Protein AF-A0A246EFP4-F1 (afdb_monomer_lite)

Radius of gyration: 26.6 Å; chains: 1; bounding box: 70×19×72 Å

Organism: Fusobacterium nucleatum subsp. polymorphum (NCBI:txid76857)

Structure (mmCIF, N/CA/C/O backbone):
data_AF-A0A246EFP4-F1
#
_entry.id   AF-A0A246EFP4-F1
#
loop_
_atom_site.group_PDB
_atom_site.id
_atom_site.type_symbol
_atom_site.label_atom_id
_atom_site.label_alt_id
_atom_site.label_comp_id
_atom_site.label_asym_id
_atom_site.label_entity_id
_atom_site.label_seq_id
_atom_site.pdbx_PDB_ins_code
_atom_site.Cartn_x
_atom_site.Cartn_y
_atom_site.Cartn_z
_atom_site.occupancy
_atom_site.B_iso_or_equiv
_atom_site.auth_seq_id
_atom_site.auth_comp_id
_atom_site.auth_asym_id
_atom_site.auth_atom_id
_atom_site.pdbx_PDB_model_num
ATOM 1 N N . MET A 1 1 ? -41.453 1.775 42.919 1.00 49.88 1 MET A N 1
ATOM 2 C CA . MET A 1 1 ? -40.056 2.256 42.876 1.00 49.88 1 MET A CA 1
ATOM 3 C C . MET A 1 1 ? -39.143 1.217 42.227 1.00 49.88 1 MET A C 1
ATOM 5 O O . MET A 1 1 ? -38.578 1.541 41.200 1.00 49.88 1 MET A O 1
ATOM 9 N N . GLU A 1 2 ? -39.142 -0.053 42.654 1.00 55.16 2 GLU A N 1
ATOM 10 C CA . GLU A 1 2 ? -38.339 -1.146 42.037 1.00 55.16 2 GLU A CA 1
ATOM 11 C C . GLU 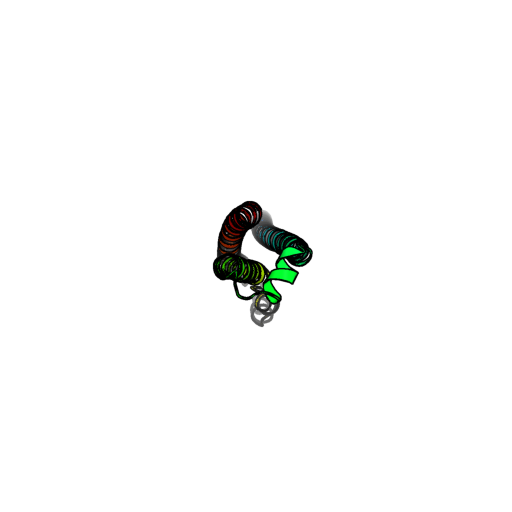A 1 2 ? -38.589 -1.474 40.547 1.00 55.16 2 GLU A C 1
ATOM 13 O O . GLU A 1 2 ? -37.772 -2.141 39.911 1.00 55.16 2 GLU A O 1
ATOM 18 N N . SER A 1 3 ? -39.734 -1.098 39.974 1.00 55.34 3 SER A N 1
ATOM 19 C CA . SER A 1 3 ? -40.014 -1.330 38.548 1.00 55.34 3 SER A CA 1
ATOM 20 C C . SER A 1 3 ? -39.383 -0.268 37.647 1.00 55.34 3 SER A C 1
ATOM 22 O O . SER A 1 3 ? -39.056 -0.562 36.505 1.00 55.34 3 SER A O 1
ATOM 24 N N . GLN A 1 4 ? -39.202 0.950 38.164 1.00 55.59 4 GLN A N 1
ATOM 25 C CA . GLN A 1 4 ? -38.689 2.095 37.414 1.00 55.59 4 GLN A CA 1
ATOM 26 C C . GLN A 1 4 ? -37.158 2.060 37.317 1.00 55.59 4 GLN A C 1
ATOM 28 O O . GLN A 1 4 ? -36.613 2.372 36.261 1.00 55.59 4 GLN A O 1
ATOM 33 N N . ASP A 1 5 ? -36.481 1.597 38.374 1.00 57.78 5 ASP A N 1
ATOM 34 C CA . ASP A 1 5 ? -35.024 1.409 38.375 1.00 57.78 5 ASP A CA 1
ATOM 35 C C . ASP A 1 5 ? -34.592 0.274 37.434 1.00 57.78 5 ASP A C 1
ATOM 37 O O . ASP A 1 5 ? -33.661 0.446 36.654 1.00 57.78 5 ASP A O 1
ATOM 41 N N . ARG A 1 6 ? -35.337 -0.842 37.387 1.00 61.28 6 ARG A N 1
ATOM 42 C CA . ARG A 1 6 ? -35.051 -1.949 36.452 1.00 61.28 6 ARG A CA 1
ATOM 43 C C . ARG A 1 6 ? -35.257 -1.577 34.984 1.00 61.28 6 ARG A C 1
ATOM 45 O O . ARG A 1 6 ? -34.503 -2.014 34.120 1.00 61.28 6 ARG A O 1
ATOM 52 N N . GLU A 1 7 ? -36.271 -0.768 34.687 1.00 63.50 7 GLU A N 1
ATOM 53 C CA . GLU A 1 7 ? -36.529 -0.287 33.324 1.00 63.50 7 GLU A CA 1
ATOM 54 C C . GLU A 1 7 ? -35.464 0.735 32.878 1.00 63.50 7 GLU A C 1
ATOM 56 O O . GLU A 1 7 ? -35.069 0.773 31.709 1.00 63.50 7 GLU A O 1
ATOM 61 N N . PHE A 1 8 ? -34.943 1.526 33.822 1.00 63.09 8 PHE A N 1
ATOM 62 C CA . PHE A 1 8 ? -33.819 2.429 33.596 1.00 63.09 8 PHE A CA 1
ATOM 63 C C . PHE A 1 8 ? -32.507 1.667 33.356 1.00 63.09 8 PHE A C 1
ATOM 65 O O . PHE A 1 8 ? -31.832 1.942 32.364 1.00 63.09 8 PHE A O 1
ATOM 72 N N . GLU A 1 9 ? -32.182 0.670 34.181 1.00 61.09 9 GLU A N 1
ATOM 73 C CA . GLU A 1 9 ? -30.996 -0.184 34.013 1.00 61.09 9 GLU A CA 1
ATOM 74 C C . GLU A 1 9 ? -31.001 -0.922 32.670 1.00 61.09 9 GLU A C 1
ATOM 76 O O . GLU A 1 9 ? -30.024 -0.840 31.927 1.00 61.09 9 GLU A O 1
ATOM 81 N N . GLN A 1 10 ? -32.127 -1.531 32.279 1.00 65.56 10 GLN A N 1
ATOM 82 C CA . GLN A 1 10 ? -32.258 -2.197 30.975 1.00 65.56 10 GLN A CA 1
ATOM 83 C C . GLN A 1 10 ? -32.069 -1.235 29.797 1.00 65.56 10 GLN A C 1
ATOM 85 O O . GLN A 1 10 ? -31.497 -1.593 28.763 1.00 65.56 10 GLN A O 1
ATOM 90 N N . LYS A 1 11 ? -32.545 0.008 29.926 1.00 65.25 11 LYS A N 1
ATOM 91 C CA . LYS A 1 11 ? -32.372 1.036 28.893 1.00 65.25 11 LYS A CA 1
ATOM 92 C C . LYS A 1 11 ? -30.920 1.505 28.803 1.00 65.25 11 LYS A C 1
ATOM 94 O O . LYS A 1 11 ? -30.429 1.729 27.695 1.00 65.25 11 LYS A O 1
ATOM 99 N N . VAL A 1 12 ? -30.240 1.640 29.941 1.00 67.56 12 VAL A N 1
ATOM 100 C CA . VAL A 1 12 ? -28.811 1.968 30.003 1.00 67.56 12 VAL A CA 1
ATOM 101 C C . VAL A 1 12 ? -27.993 0.842 29.380 1.00 67.56 12 VAL A C 1
ATOM 103 O O . VAL A 1 12 ? -27.231 1.119 28.460 1.00 67.56 12 VAL A O 1
ATOM 106 N N . GLU A 1 13 ? -28.213 -0.409 29.781 1.00 63.22 13 GLU A N 1
ATOM 107 C CA . GLU A 1 13 ? -27.532 -1.592 29.243 1.00 63.22 13 GLU A CA 1
ATOM 108 C C . GLU A 1 13 ? -27.724 -1.725 27.725 1.00 63.22 13 GLU A C 1
ATOM 110 O O . GLU A 1 13 ? -26.761 -1.909 26.978 1.00 63.22 13 GLU A O 1
ATOM 115 N N . LYS A 1 14 ? -28.953 -1.528 27.230 1.00 70.31 14 LYS A N 1
ATOM 116 C CA . LYS A 1 14 ? -29.251 -1.558 25.791 1.00 70.31 14 LYS A CA 1
ATOM 117 C C . LYS A 1 14 ? -28.498 -0.477 25.010 1.00 70.31 14 LYS A C 1
ATOM 119 O O . LYS A 1 14 ? -27.957 -0.760 23.943 1.00 70.31 14 LYS A O 1
ATOM 124 N N . ASN A 1 15 ? -28.449 0.751 25.526 1.00 68.56 15 ASN A N 1
ATOM 125 C CA . ASN A 1 15 ? -27.703 1.843 24.893 1.00 68.56 15 ASN A CA 1
ATOM 126 C C . ASN A 1 15 ? -26.192 1.580 24.905 1.00 68.56 15 ASN A C 1
ATOM 128 O O . ASN A 1 15 ? -25.490 1.916 23.954 1.00 68.56 15 ASN A O 1
ATOM 132 N N . LEU A 1 16 ? -25.696 0.964 25.972 1.00 66.44 16 LEU A N 1
ATOM 133 C CA . LEU A 1 16 ? -24.295 0.616 26.150 1.00 66.44 16 LEU A CA 1
ATOM 134 C C . LEU A 1 16 ? -23.850 -0.476 25.175 1.00 66.44 16 LEU A C 1
ATOM 136 O O . LEU A 1 16 ? -22.818 -0.337 24.522 1.00 66.44 16 LEU A O 1
ATOM 140 N N . ASN A 1 17 ? -24.673 -1.515 25.020 1.00 68.62 17 ASN A N 1
ATOM 141 C CA . ASN A 1 17 ? -24.467 -2.573 24.036 1.00 68.62 17 ASN A CA 1
ATOM 142 C C . ASN A 1 17 ? -24.499 -2.018 22.608 1.00 68.62 17 ASN A C 1
ATOM 144 O O . ASN A 1 17 ? -23.646 -2.374 21.802 1.00 68.62 17 ASN A O 1
ATOM 148 N N . TYR A 1 18 ? -25.406 -1.082 22.316 1.00 70.69 18 TYR A N 1
ATOM 149 C CA . TYR A 1 18 ? -25.443 -0.398 21.022 1.00 70.69 18 TYR A CA 1
ATOM 150 C C . TYR A 1 18 ? -24.164 0.411 20.744 1.00 70.69 18 TYR A C 1
ATOM 152 O O . TYR A 1 18 ? -23.613 0.349 19.645 1.00 70.69 18 TYR A O 1
ATOM 160 N N . LEU A 1 19 ? -23.652 1.149 21.737 1.00 69.00 19 LEU A N 1
ATOM 161 C CA . LEU A 1 19 ? -22.392 1.892 21.603 1.00 69.00 19 LEU A CA 1
ATOM 162 C C . LEU A 1 19 ? -21.196 0.956 21.398 1.00 69.00 19 LEU A C 1
ATOM 164 O O . LEU A 1 19 ? -20.334 1.232 20.565 1.00 69.00 19 LEU A O 1
ATOM 168 N N . LEU A 1 20 ? -21.158 -0.163 22.122 1.00 69.12 20 LEU A N 1
ATOM 169 C CA . LEU A 1 20 ? -20.113 -1.168 21.969 1.00 69.12 20 LEU A CA 1
ATOM 170 C C . LEU A 1 20 ? -20.147 -1.792 20.567 1.00 69.12 20 LEU A C 1
ATOM 172 O O . LEU A 1 20 ? -19.110 -1.882 19.912 1.00 69.12 20 LEU A O 1
ATOM 176 N N . GLU A 1 21 ? -21.331 -2.165 20.082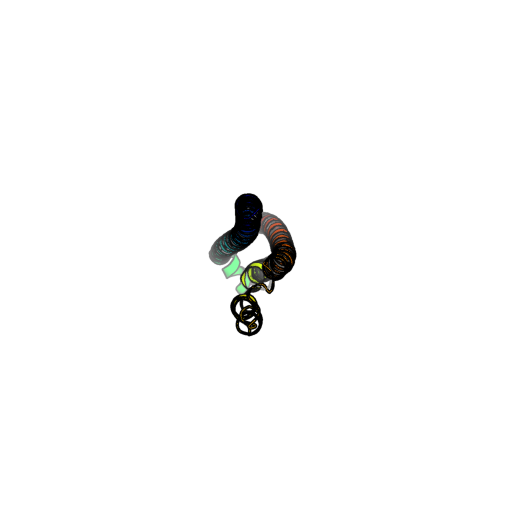 1.00 73.25 21 GLU A N 1
ATOM 177 C CA . GLU A 1 21 ? -21.524 -2.714 18.739 1.00 73.25 21 GLU A CA 1
ATOM 178 C C . GLU A 1 21 ? -21.101 -1.712 17.654 1.00 73.25 21 GLU A C 1
ATOM 180 O O . GLU A 1 21 ? -20.414 -2.077 16.698 1.00 73.25 21 GLU A O 1
ATOM 185 N N . MET A 1 22 ? -21.415 -0.426 17.838 1.00 74.25 22 MET A N 1
ATOM 186 C CA . MET A 1 22 ? -20.963 0.644 16.950 1.00 74.25 22 MET A CA 1
ATOM 187 C C . MET A 1 22 ? -19.429 0.754 16.917 1.00 74.25 22 MET A C 1
ATOM 189 O O . MET A 1 22 ? -18.845 0.798 15.832 1.00 74.25 22 MET A O 1
ATOM 193 N N . CYS A 1 23 ? -18.760 0.733 18.076 1.00 67.00 23 CYS A N 1
ATOM 194 C CA . CYS A 1 23 ? -17.296 0.759 18.156 1.00 67.00 23 CYS A CA 1
ATOM 195 C C . CYS A 1 23 ? -16.647 -0.471 17.502 1.00 67.00 23 CYS A C 1
ATOM 197 O O . CYS A 1 23 ? -15.633 -0.342 16.810 1.00 67.00 23 CYS A O 1
ATOM 199 N N . VAL A 1 24 ? -17.228 -1.659 17.696 1.00 71.19 24 VAL A N 1
ATOM 200 C CA . VAL A 1 24 ? -16.752 -2.905 17.078 1.00 71.19 24 VAL A CA 1
ATOM 201 C C . VAL A 1 24 ? -16.897 -2.843 15.558 1.00 71.19 24 VAL A C 1
ATOM 203 O O . VAL A 1 24 ? -15.950 -3.174 14.840 1.00 71.19 24 VAL A O 1
ATOM 206 N N . ASN A 1 25 ? -18.037 -2.366 15.057 1.00 74.50 25 ASN A N 1
ATOM 207 C CA . ASN A 1 25 ? -18.266 -2.208 13.623 1.00 74.50 25 ASN A CA 1
ATOM 208 C C . ASN A 1 25 ? -17.302 -1.200 12.991 1.00 74.50 25 ASN A C 1
ATOM 210 O O . ASN A 1 25 ? -16.746 -1.472 11.927 1.00 74.50 25 ASN A O 1
ATOM 214 N N . GLU A 1 26 ? -17.037 -0.069 1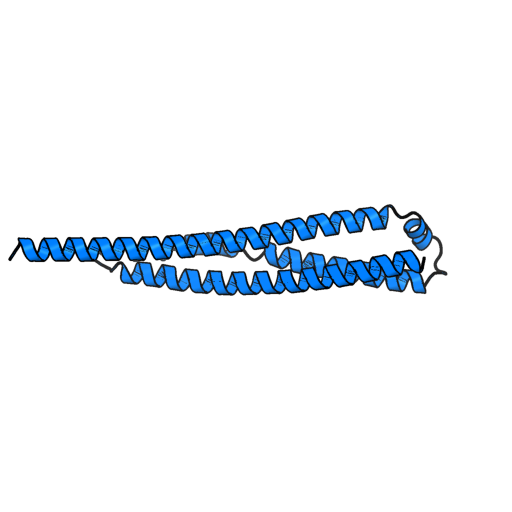3.646 1.00 72.19 26 GLU A N 1
ATOM 215 C CA . GLU A 1 26 ? -16.087 0.918 13.127 1.00 72.19 26 GLU A CA 1
ATOM 216 C C . GLU A 1 26 ? -14.648 0.380 13.103 1.00 72.19 26 GLU A C 1
ATOM 218 O O . GLU A 1 26 ? -13.915 0.579 12.130 1.00 72.19 26 GLU A O 1
ATOM 223 N N . LEU A 1 27 ? -14.257 -0.392 14.120 1.00 70.69 27 LEU A N 1
ATOM 224 C CA . LEU A 1 27 ? -12.956 -1.053 14.148 1.00 70.69 27 LEU A CA 1
ATOM 225 C C . LEU A 1 27 ? -12.826 -2.117 13.046 1.00 70.69 27 LEU A C 1
ATOM 227 O O . LEU A 1 27 ? -11.782 -2.201 12.393 1.00 70.69 27 LEU A O 1
ATOM 231 N N . ASN A 1 28 ? -13.876 -2.905 12.800 1.00 72.62 28 ASN A N 1
ATOM 232 C CA . ASN A 1 28 ? -13.909 -3.861 11.691 1.00 72.62 28 ASN A CA 1
ATOM 233 C C . ASN A 1 28 ? -13.808 -3.152 10.336 1.00 72.62 28 ASN A C 1
ATOM 235 O O . ASN A 1 28 ? -13.019 -3.565 9.488 1.00 72.62 28 ASN A O 1
ATOM 239 N N . HIS A 1 29 ? -14.501 -2.029 10.163 1.00 80.25 29 HIS A N 1
ATOM 240 C CA . HIS A 1 29 ? -14.410 -1.230 8.947 1.00 80.25 29 HIS A CA 1
ATOM 241 C C . HIS A 1 29 ? -12.989 -0.686 8.698 1.00 80.25 29 HIS A C 1
ATOM 243 O O . HIS A 1 29 ? -12.485 -0.715 7.572 1.00 80.25 29 HIS A O 1
ATOM 249 N N . GLU A 1 30 ? -12.282 -0.233 9.738 1.00 72.75 30 GLU A N 1
ATOM 250 C CA . GLU A 1 30 ? -10.881 0.192 9.607 1.00 72.75 30 GLU A CA 1
ATOM 251 C C . GLU A 1 30 ? -9.922 -0.974 9.303 1.00 72.75 30 GLU A C 1
ATOM 253 O O . GLU A 1 30 ? -8.931 -0.789 8.584 1.00 72.75 30 GLU A O 1
ATOM 258 N N . ARG A 1 31 ? -10.223 -2.188 9.782 1.00 75.31 31 ARG A N 1
ATOM 259 C CA . ARG A 1 31 ? -9.486 -3.407 9.407 1.00 75.31 31 ARG A CA 1
ATOM 260 C C . ARG A 1 31 ? -9.703 -3.780 7.942 1.00 75.31 31 ARG A C 1
ATOM 262 O O . ARG A 1 31 ? -8.730 -4.064 7.247 1.00 75.31 31 ARG A O 1
ATOM 269 N N . GLU A 1 32 ? -10.937 -3.721 7.450 1.00 80.50 32 GLU A N 1
ATOM 270 C CA . GLU A 1 32 ? -11.247 -3.970 6.037 1.00 80.50 32 GLU A CA 1
ATOM 271 C C . GLU A 1 32 ? -10.541 -2.968 5.114 1.00 80.50 32 GLU A C 1
ATOM 273 O O . GLU A 1 32 ? -9.953 -3.354 4.101 1.00 80.50 32 GLU A O 1
ATOM 278 N N . LYS A 1 33 ? -10.513 -1.678 5.484 1.00 80.06 33 LYS A N 1
ATOM 279 C CA . LYS A 1 33 ? -9.752 -0.654 4.743 1.00 80.06 33 LYS A CA 1
ATOM 280 C C . LYS A 1 33 ? -8.275 -1.007 4.644 1.00 80.06 33 LYS A C 1
ATOM 282 O O . LYS A 1 33 ? -7.688 -0.900 3.567 1.00 80.06 33 LYS A O 1
ATOM 287 N N . LYS A 1 34 ? -7.675 -1.434 5.754 1.00 81.00 34 LYS A N 1
ATOM 288 C CA . LYS A 1 34 ? -6.273 -1.856 5.800 1.00 81.00 34 LYS A CA 1
ATOM 289 C C . LYS A 1 34 ? -6.018 -3.020 4.843 1.00 81.00 34 LYS A C 1
ATOM 291 O O . LYS A 1 34 ? -5.116 -2.933 4.013 1.00 81.00 34 LYS A O 1
ATOM 296 N N . GLN A 1 35 ? -6.841 -4.065 4.919 1.00 80.06 35 GLN A N 1
ATOM 297 C CA . GLN A 1 35 ? -6.731 -5.233 4.047 1.00 80.06 35 GLN A CA 1
ATOM 298 C C . GLN A 1 35 ? -6.904 -4.850 2.570 1.00 80.06 35 GLN A C 1
ATOM 300 O O . GLN A 1 35 ? -6.170 -5.332 1.712 1.00 80.06 35 GLN A O 1
ATOM 305 N N . SER A 1 36 ? -7.814 -3.924 2.260 1.00 82.62 36 SER A N 1
ATOM 306 C CA . SER A 1 36 ? -7.979 -3.382 0.908 1.00 82.62 36 SER A CA 1
ATOM 307 C C . SER A 1 36 ? -6.716 -2.669 0.406 1.00 82.62 36 SER A C 1
ATOM 309 O O . SER A 1 36 ? -6.302 -2.881 -0.736 1.00 82.62 36 SER A O 1
ATOM 311 N N . LEU A 1 37 ? -6.056 -1.864 1.248 1.00 83.06 37 LEU A N 1
ATOM 312 C CA . LEU A 1 37 ? -4.793 -1.197 0.901 1.00 83.06 37 LEU A CA 1
ATOM 313 C C . LEU A 1 37 ? -3.656 -2.199 0.668 1.00 83.06 37 LEU A C 1
ATOM 315 O O . LEU A 1 37 ? -2.905 -2.055 -0.295 1.00 83.06 37 LEU A O 1
ATOM 319 N N . GLU A 1 38 ? -3.546 -3.218 1.516 1.00 84.00 38 GLU A N 1
ATOM 320 C CA . GLU A 1 38 ? -2.546 -4.285 1.385 1.00 84.00 38 GLU A CA 1
ATOM 321 C C . GLU A 1 38 ? -2.777 -5.128 0.135 1.00 84.00 38 GLU A C 1
ATOM 323 O O . GLU A 1 38 ? -1.833 -5.377 -0.613 1.00 84.00 38 GLU A O 1
ATOM 328 N N . ASN A 1 39 ? -4.031 -5.478 -0.159 1.00 85.31 39 ASN A N 1
ATOM 329 C CA . ASN A 1 39 ? -4.392 -6.166 -1.393 1.00 85.31 39 ASN A CA 1
ATOM 330 C C . ASN A 1 39 ? -3.995 -5.330 -2.612 1.00 85.31 39 ASN A C 1
ATOM 332 O O . ASN A 1 39 ? -3.343 -5.841 -3.517 1.00 85.31 39 ASN A O 1
ATOM 336 N N . ARG A 1 40 ? -4.323 -4.031 -2.637 1.00 86.25 40 ARG A N 1
ATOM 337 C CA . ARG A 1 40 ? -3.918 -3.128 -3.731 1.00 86.25 40 ARG A CA 1
ATOM 338 C C . ARG A 1 40 ? -2.398 -3.041 -3.877 1.00 86.25 40 ARG A C 1
ATOM 340 O O . ARG A 1 40 ? -1.905 -3.045 -5.002 1.00 86.25 40 ARG A O 1
ATOM 347 N N . ALA A 1 41 ? -1.658 -2.989 -2.770 1.00 86.25 41 ALA A N 1
ATOM 348 C CA . ALA A 1 41 ? -0.200 -3.013 -2.807 1.00 86.25 41 ALA A CA 1
ATOM 349 C C . ALA A 1 41 ? 0.335 -4.347 -3.354 1.00 86.25 41 ALA A C 1
ATOM 351 O O . ALA A 1 41 ? 1.245 -4.345 -4.177 1.00 86.25 41 ALA A O 1
ATOM 352 N N . SER A 1 42 ? -0.266 -5.474 -2.965 1.00 86.62 42 SER A N 1
ATOM 353 C CA . SER A 1 42 ? 0.070 -6.801 -3.489 1.00 86.62 42 SER A CA 1
ATOM 354 C C . SER A 1 42 ? -0.131 -6.876 -5.005 1.00 86.62 42 SER A C 1
ATOM 356 O O . SER A 1 42 ? 0.804 -7.240 -5.716 1.00 86.62 42 SER A O 1
ATOM 358 N N . TRP A 1 43 ? -1.276 -6.406 -5.517 1.00 86.81 43 TRP A N 1
ATOM 359 C CA . TRP A 1 43 ? -1.509 -6.273 -6.961 1.00 86.81 43 TRP A CA 1
ATOM 360 C C . TRP A 1 43 ? -0.454 -5.394 -7.639 1.00 86.81 43 TRP A C 1
ATOM 362 O O . TRP A 1 43 ? 0.033 -5.740 -8.713 1.00 86.81 43 TRP A O 1
ATOM 372 N N . GLY A 1 44 ? -0.060 -4.287 -7.000 1.00 85.94 44 GLY A N 1
ATOM 373 C CA . GLY A 1 44 ? 1.015 -3.418 -7.477 1.00 85.94 44 GLY A CA 1
ATOM 374 C C . GLY A 1 44 ? 2.361 -4.137 -7.598 1.00 85.94 44 GLY A C 1
ATOM 375 O O . GLY A 1 44 ? 3.058 -3.951 -8.593 1.00 85.94 44 GLY A O 1
ATOM 376 N N . ILE A 1 45 ? 2.713 -4.994 -6.633 1.00 88.00 45 ILE A N 1
ATOM 377 C CA . ILE A 1 45 ? 3.947 -5.797 -6.669 1.00 88.00 45 ILE A CA 1
ATOM 378 C C . ILE A 1 45 ? 3.883 -6.820 -7.803 1.00 88.00 45 ILE A C 1
ATOM 380 O O . ILE A 1 45 ? 4.851 -6.958 -8.548 1.00 88.00 45 ILE A O 1
ATOM 384 N N . THR A 1 46 ? 2.752 -7.510 -7.971 1.00 89.44 46 THR A N 1
ATOM 385 C CA . THR A 1 46 ? 2.560 -8.467 -9.070 1.00 89.44 46 THR A CA 1
ATOM 386 C C . THR A 1 46 ? 2.726 -7.791 -10.429 1.00 89.44 46 THR A C 1
ATOM 388 O O . THR A 1 46 ? 3.453 -8.301 -11.279 1.00 89.44 46 THR A O 1
ATOM 391 N N . LEU A 1 47 ? 2.115 -6.617 -10.620 1.00 85.62 47 LEU A N 1
ATOM 392 C CA . LEU A 1 47 ? 2.247 -5.820 -11.844 1.00 85.62 47 LEU A CA 1
ATOM 393 C C . LEU A 1 47 ? 3.707 -5.443 -12.121 1.00 85.62 47 LEU A C 1
ATOM 395 O O . LEU A 1 47 ? 4.186 -5.597 -13.241 1.00 85.62 47 LEU A O 1
ATOM 399 N N . LEU A 1 48 ? 4.426 -5.000 -11.089 1.00 86.44 48 LEU A N 1
ATOM 400 C CA . LEU A 1 48 ? 5.839 -4.642 -11.177 1.00 86.44 48 LEU A CA 1
ATOM 401 C C . LEU A 1 48 ? 6.702 -5.860 -11.550 1.00 86.44 48 LEU A C 1
ATOM 403 O O . LEU A 1 48 ? 7.583 -5.751 -12.399 1.00 86.44 48 LEU A O 1
ATOM 407 N N . GLY A 1 49 ? 6.394 -7.038 -11.000 1.00 86.06 49 GLY A N 1
ATOM 408 C CA . GLY A 1 49 ? 7.027 -8.301 -11.384 1.00 86.06 49 GLY A CA 1
ATOM 409 C C . GLY A 1 49 ? 6.848 -8.624 -12.869 1.00 86.06 49 GLY A C 1
ATOM 410 O O . GLY A 1 49 ? 7.832 -8.897 -13.550 1.00 86.06 49 GLY A O 1
ATOM 411 N N . VAL A 1 50 ? 5.623 -8.504 -13.393 1.00 86.44 50 VAL A N 1
ATOM 412 C CA . VAL A 1 50 ? 5.339 -8.706 -14.828 1.00 86.44 50 VAL A CA 1
ATOM 413 C C . VAL A 1 50 ? 6.135 -7.726 -15.694 1.00 86.44 50 VAL A C 1
ATOM 415 O O . VAL A 1 50 ? 6.737 -8.128 -16.687 1.00 86.44 50 VAL A O 1
ATOM 418 N N . ILE A 1 51 ? 6.188 -6.450 -15.302 1.00 81.81 51 ILE A N 1
ATOM 419 C CA . ILE A 1 51 ? 6.959 -5.418 -16.010 1.00 81.81 51 ILE A CA 1
ATOM 420 C C . ILE A 1 51 ? 8.452 -5.771 -16.053 1.00 81.81 51 ILE A C 1
ATOM 422 O O . ILE A 1 51 ? 9.082 -5.643 -17.102 1.00 81.81 51 ILE A O 1
ATOM 426 N N . ILE A 1 52 ? 9.017 -6.236 -14.934 1.00 81.50 52 ILE A N 1
ATOM 427 C CA . ILE A 1 52 ? 10.419 -6.667 -14.859 1.00 81.50 52 ILE A CA 1
ATOM 428 C C . ILE A 1 52 ? 10.668 -7.866 -15.778 1.00 81.50 52 ILE A C 1
ATOM 430 O O . ILE A 1 52 ? 11.645 -7.856 -16.523 1.00 81.50 52 ILE A O 1
ATOM 434 N N . THR A 1 53 ? 9.801 -8.881 -15.771 1.00 83.56 53 THR A N 1
ATOM 435 C CA . THR A 1 53 ? 9.956 -10.048 -16.653 1.00 83.56 53 THR A CA 1
ATOM 436 C C . THR A 1 53 ? 9.982 -9.634 -18.123 1.00 83.56 53 THR A C 1
ATOM 438 O O . THR A 1 53 ? 10.909 -9.999 -18.841 1.00 83.56 53 THR A O 1
ATOM 441 N N . VAL A 1 54 ? 9.035 -8.790 -18.547 1.00 79.12 54 VAL A N 1
ATOM 442 C CA . VAL A 1 54 ? 8.973 -8.278 -19.927 1.00 79.12 54 VAL A CA 1
ATOM 443 C C . VAL A 1 54 ? 10.218 -7.460 -20.289 1.00 79.12 54 VAL A C 1
ATOM 445 O O . VAL A 1 54 ? 10.696 -7.528 -21.420 1.00 79.12 54 VAL A O 1
ATOM 448 N N . LEU A 1 55 ? 10.772 -6.694 -19.345 1.00 74.50 55 LEU A N 1
ATOM 449 C CA . LEU A 1 55 ? 12.034 -5.981 -19.546 1.00 74.50 55 LEU A CA 1
ATOM 450 C C . LEU A 1 55 ? 13.200 -6.943 -19.805 1.00 74.50 55 LEU A C 1
ATOM 452 O O . LEU A 1 55 ? 13.964 -6.721 -20.740 1.00 74.50 55 LEU A O 1
ATOM 456 N N . PHE A 1 56 ? 13.340 -8.001 -19.004 1.00 72.00 56 PHE A N 1
ATOM 457 C CA . PHE A 1 56 ? 14.450 -8.954 -19.121 1.00 72.00 56 PHE A CA 1
ATOM 458 C C . PHE A 1 56 ? 14.354 -9.876 -20.339 1.00 72.00 56 PHE A C 1
ATOM 460 O O . PHE A 1 56 ? 15.387 -10.266 -20.878 1.00 72.00 56 PHE A O 1
ATOM 467 N N . GLU A 1 57 ? 13.146 -10.203 -20.799 1.00 74.44 57 GLU A N 1
ATOM 468 C CA . GLU A 1 57 ? 12.943 -10.965 -22.040 1.00 74.44 57 GLU A CA 1
ATOM 469 C C . GLU A 1 57 ? 13.315 -10.168 -23.298 1.00 74.44 57 GLU A C 1
ATOM 471 O O . GLU A 1 57 ? 13.456 -10.742 -24.378 1.00 74.44 57 GLU A O 1
ATOM 476 N N . ASN A 1 58 ? 13.495 -8.851 -23.180 1.00 68.81 58 ASN A N 1
ATOM 477 C CA . ASN A 1 58 ? 13.773 -7.994 -24.317 1.00 68.81 58 ASN A CA 1
ATOM 478 C C . ASN A 1 58 ? 15.209 -8.240 -24.839 1.00 68.81 58 ASN A C 1
ATOM 480 O O . ASN A 1 58 ? 16.182 -7.945 -24.132 1.00 68.81 58 ASN A O 1
ATOM 484 N N . PRO A 1 59 ? 15.389 -8.776 -26.064 1.00 60.00 59 PRO A N 1
ATOM 485 C CA . PRO A 1 59 ? 16.686 -9.255 -26.545 1.00 60.00 59 PRO A CA 1
ATOM 486 C C . PRO A 1 59 ? 17.741 -8.151 -26.647 1.00 60.00 59 PRO A C 1
ATOM 488 O O . PRO A 1 59 ? 18.932 -8.423 -26.489 1.00 60.00 59 PRO A O 1
ATOM 491 N N . ASP A 1 60 ? 17.347 -6.893 -26.825 1.00 61.44 60 ASP A N 1
ATOM 492 C CA . ASP A 1 60 ? 18.304 -5.787 -26.869 1.00 61.44 60 ASP A CA 1
ATOM 493 C C . ASP A 1 60 ? 18.900 -5.443 -25.495 1.00 61.44 60 ASP A C 1
ATOM 495 O O . ASP A 1 60 ? 19.995 -4.882 -25.412 1.00 61.44 60 ASP A O 1
ATOM 499 N N . LEU A 1 61 ? 18.254 -5.870 -24.405 1.00 60.53 61 LEU A N 1
ATOM 500 C CA . LEU A 1 61 ? 18.794 -5.755 -23.051 1.00 60.53 61 LEU A CA 1
ATOM 501 C C . LEU A 1 61 ? 19.962 -6.729 -22.830 1.00 60.53 61 LEU A C 1
ATOM 503 O O . LEU A 1 61 ? 20.942 -6.377 -22.177 1.00 60.53 61 LEU A O 1
ATOM 507 N N . SER A 1 62 ? 19.930 -7.905 -23.469 1.00 59.78 62 SER A N 1
ATOM 508 C CA . SER A 1 62 ? 21.070 -8.836 -23.486 1.00 59.78 62 SER A CA 1
ATOM 509 C C . SER A 1 62 ? 22.278 -8.273 -24.251 1.00 59.78 62 SER A C 1
ATOM 511 O O . SER A 1 62 ? 23.421 -8.453 -23.830 1.00 59.78 62 SER A O 1
ATOM 513 N N . ARG A 1 63 ? 22.026 -7.514 -25.328 1.00 58.38 63 ARG A N 1
ATOM 514 C CA . ARG A 1 63 ? 23.056 -6.859 -26.154 1.00 58.38 63 ARG A CA 1
ATOM 515 C C . ARG A 1 63 ? 23.672 -5.636 -25.482 1.00 58.38 63 ARG A C 1
ATOM 517 O O . ARG A 1 63 ? 24.842 -5.339 -25.725 1.00 58.38 63 ARG A O 1
ATOM 524 N N . LEU A 1 64 ? 22.919 -4.955 -24.613 1.00 58.62 64 LEU A N 1
ATOM 525 C CA . LEU A 1 64 ? 23.432 -3.854 -23.796 1.00 58.62 64 LEU A CA 1
ATOM 526 C C . LEU A 1 64 ? 24.617 -4.311 -22.936 1.00 58.62 64 LEU A C 1
ATOM 528 O O . LEU A 1 64 ? 25.639 -3.629 -22.931 1.00 58.62 64 LEU A O 1
ATOM 532 N N . PHE A 1 65 ? 24.555 -5.492 -22.308 1.00 57.34 65 PHE A N 1
ATOM 533 C CA . PHE A 1 65 ? 25.669 -6.048 -21.519 1.00 57.34 65 PHE A CA 1
ATOM 534 C C . PHE A 1 65 ? 26.922 -6.385 -22.344 1.00 57.34 65 PHE A C 1
ATOM 536 O O . PHE A 1 65 ? 28.006 -6.509 -21.781 1.00 57.34 65 PHE A O 1
ATOM 543 N N . THR A 1 66 ? 26.796 -6.527 -23.666 1.00 60.72 66 THR A N 1
ATOM 544 C CA . THR A 1 66 ? 27.898 -6.928 -24.555 1.00 60.72 66 THR A CA 1
ATOM 545 C C . THR A 1 66 ? 28.639 -5.736 -25.168 1.00 60.72 66 THR A C 1
ATOM 547 O O . THR A 1 66 ? 29.836 -5.839 -25.428 1.00 60.72 66 THR A O 1
ATOM 550 N N . TYR A 1 67 ? 27.965 -4.597 -25.385 1.00 57.44 67 TYR A N 1
ATOM 551 C CA . TYR A 1 67 ? 28.551 -3.431 -26.058 1.00 57.44 67 TYR A CA 1
ATOM 552 C C . TYR A 1 67 ? 28.458 -2.147 -25.210 1.00 57.44 67 TYR A C 1
ATOM 554 O O . TYR A 1 67 ? 27.390 -1.539 -25.115 1.00 57.44 67 TYR A O 1
ATOM 562 N N . PRO A 1 68 ? 29.584 -1.644 -24.664 1.00 55.19 68 PRO A N 1
ATOM 563 C CA . PRO A 1 68 ? 29.610 -0.448 -23.812 1.00 55.19 68 PRO A CA 1
ATOM 564 C C . PRO A 1 68 ? 29.374 0.883 -24.557 1.00 55.19 68 PRO A C 1
ATOM 566 O O . PRO A 1 68 ? 29.341 1.941 -23.936 1.00 55.19 68 PRO A O 1
ATOM 569 N N . ILE A 1 69 ? 29.180 0.862 -25.881 1.00 54.41 69 ILE A N 1
ATOM 570 C CA . ILE A 1 69 ? 29.038 2.062 -26.729 1.00 54.41 69 ILE A CA 1
ATOM 571 C C . ILE A 1 69 ? 27.648 2.729 -26.641 1.00 54.41 69 ILE A C 1
ATOM 573 O O . ILE A 1 69 ? 27.450 3.835 -27.137 1.00 54.41 69 ILE A O 1
ATOM 577 N N . LEU A 1 70 ? 26.692 2.118 -25.934 1.00 58.50 70 LEU A N 1
ATOM 578 C CA . LEU A 1 70 ? 25.316 2.607 -25.777 1.00 58.50 70 LEU A CA 1
ATOM 579 C C . LEU A 1 70 ? 25.081 3.344 -24.441 1.00 58.50 70 LEU A C 1
ATOM 581 O O . LEU A 1 70 ? 24.094 3.096 -23.747 1.00 58.50 70 LEU A O 1
ATOM 585 N N . PHE A 1 71 ? 25.966 4.273 -24.066 1.00 58.00 71 PHE A N 1
ATOM 586 C CA . PHE A 1 71 ? 25.907 5.005 -22.784 1.00 58.00 71 PHE A CA 1
ATOM 587 C C . PHE A 1 71 ? 24.538 5.670 -22.506 1.00 58.00 71 PHE A C 1
ATOM 589 O O . PHE A 1 71 ? 24.049 5.662 -21.377 1.00 58.00 71 PHE A O 1
ATOM 596 N N . LYS A 1 72 ? 23.863 6.185 -23.547 1.00 63.50 72 LYS A N 1
ATOM 597 C CA . LYS A 1 72 ? 22.527 6.805 -23.441 1.00 63.50 72 LYS A CA 1
ATOM 598 C C . LYS A 1 72 ? 21.429 5.801 -23.051 1.00 63.50 72 LYS A C 1
ATOM 600 O O . LYS A 1 72 ? 20.555 6.132 -22.251 1.00 63.50 72 LYS A O 1
ATOM 605 N N . ASN A 1 73 ? 21.498 4.576 -23.568 1.00 65.69 73 ASN A N 1
ATOM 606 C CA . ASN A 1 73 ? 20.518 3.525 -23.276 1.00 65.69 73 ASN A CA 1
ATOM 607 C C . ASN A 1 73 ? 20.754 2.935 -21.879 1.00 65.69 73 ASN A C 1
ATOM 609 O O . ASN A 1 73 ? 19.796 2.646 -21.166 1.00 65.69 73 ASN A O 1
ATOM 613 N N . TYR A 1 74 ? 22.016 2.868 -21.442 1.00 71.69 74 TYR A N 1
ATOM 614 C CA . TYR A 1 74 ?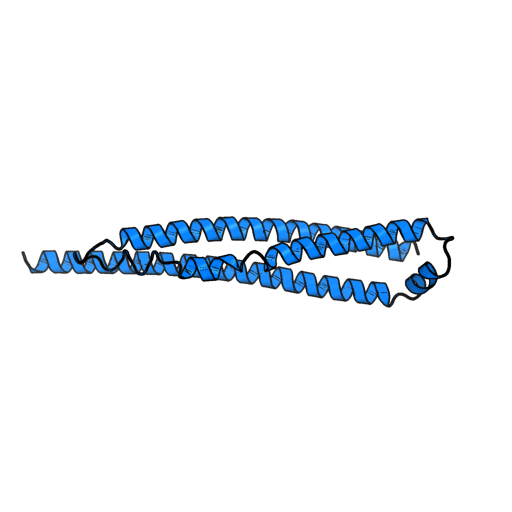 22.384 2.529 -20.064 1.00 71.69 74 TYR A CA 1
ATOM 615 C C . TYR A 1 74 ? 21.849 3.530 -19.036 1.00 71.69 74 TYR A C 1
ATOM 617 O O . TYR A 1 74 ? 21.364 3.127 -17.979 1.00 71.69 74 TYR A O 1
ATOM 625 N N . PHE A 1 75 ? 21.900 4.829 -19.341 1.00 76.00 75 PHE A N 1
ATOM 626 C CA . PHE A 1 75 ? 21.384 5.863 -18.445 1.00 76.00 75 PHE A CA 1
ATOM 627 C C . PHE A 1 75 ? 19.866 5.743 -18.233 1.00 76.00 75 PHE A C 1
ATOM 629 O O . PHE A 1 75 ? 19.403 5.739 -17.093 1.00 76.00 75 PHE A O 1
ATOM 636 N N . LEU A 1 76 ? 19.091 5.572 -19.313 1.00 76.88 76 LEU A N 1
ATOM 637 C CA . LEU A 1 76 ? 17.637 5.375 -19.226 1.00 76.88 76 LEU A CA 1
ATOM 638 C C . LEU A 1 76 ? 17.269 4.079 -18.495 1.00 76.88 76 LEU A C 1
ATOM 640 O O . LEU A 1 76 ? 16.371 4.080 -17.655 1.00 76.88 76 LEU A O 1
ATOM 644 N N . LEU A 1 77 ? 17.988 2.991 -18.770 1.00 78.25 77 LEU A N 1
ATOM 645 C CA . LEU A 1 77 ? 17.775 1.710 -18.104 1.00 78.25 77 LEU A CA 1
ATOM 646 C C . LEU A 1 77 ? 18.075 1.795 -16.600 1.00 78.25 77 LEU A C 1
ATOM 648 O O . LEU A 1 77 ? 17.304 1.283 -15.792 1.00 78.25 77 LEU A O 1
ATOM 652 N N . SER A 1 78 ? 19.138 2.502 -16.206 1.00 80.94 78 SER A N 1
ATOM 653 C CA . SER A 1 78 ? 19.459 2.754 -14.796 1.00 80.94 78 SER A CA 1
ATOM 654 C C . SER A 1 78 ? 18.343 3.526 -14.079 1.00 80.94 78 SER A C 1
ATOM 656 O O . SER A 1 78 ? 17.945 3.157 -12.974 1.00 80.94 78 SER A O 1
ATOM 658 N N . ILE A 1 79 ? 17.760 4.538 -14.735 1.00 85.00 79 ILE A N 1
ATOM 659 C CA . ILE A 1 79 ? 16.605 5.283 -14.207 1.00 85.00 79 ILE A CA 1
ATOM 660 C C . ILE A 1 79 ? 15.391 4.362 -14.017 1.00 85.00 79 ILE A C 1
ATOM 662 O O . ILE A 1 79 ? 14.744 4.420 -12.972 1.00 85.00 79 ILE A O 1
ATOM 666 N N . ILE A 1 80 ? 15.099 3.492 -14.989 1.00 85.06 80 ILE A N 1
ATOM 667 C CA . ILE A 1 80 ? 13.993 2.522 -14.916 1.00 85.06 80 ILE A CA 1
ATOM 668 C C . ILE A 1 80 ? 14.188 1.560 -13.741 1.00 85.06 80 ILE A C 1
ATOM 670 O O . ILE A 1 80 ? 13.258 1.351 -12.962 1.00 85.06 80 ILE A O 1
ATOM 674 N N . ILE A 1 81 ? 15.396 1.014 -13.568 1.00 84.19 81 ILE A N 1
ATOM 675 C CA . ILE A 1 81 ? 15.715 0.124 -12.444 1.00 84.19 81 ILE A CA 1
ATOM 676 C C . ILE A 1 81 ? 15.564 0.863 -11.110 1.00 84.19 81 ILE A C 1
ATOM 678 O O . ILE A 1 81 ? 14.947 0.338 -10.183 1.00 84.19 81 ILE A O 1
ATOM 682 N N . LEU A 1 82 ? 16.074 2.093 -11.007 1.00 87.69 82 LEU A N 1
ATOM 683 C CA . LEU A 1 82 ? 15.964 2.894 -9.789 1.00 87.69 82 LEU A CA 1
ATOM 684 C C . LEU A 1 82 ? 14.497 3.189 -9.432 1.00 87.69 82 LEU A C 1
ATOM 686 O O . LEU A 1 82 ? 14.102 3.040 -8.275 1.00 87.69 82 LEU A O 1
ATOM 690 N N . LEU A 1 83 ? 13.676 3.552 -10.424 1.00 87.38 83 LEU A N 1
ATOM 691 C CA . LEU A 1 83 ? 12.232 3.754 -10.268 1.00 87.38 83 LEU A CA 1
ATOM 692 C C . LEU A 1 83 ? 11.521 2.470 -9.831 1.00 87.38 83 LEU A C 1
ATOM 694 O O . LEU A 1 83 ? 10.672 2.519 -8.939 1.00 87.38 83 LEU A O 1
ATOM 698 N N . ALA A 1 84 ? 11.873 1.321 -10.410 1.00 86.94 84 ALA A N 1
ATOM 699 C CA . ALA A 1 84 ? 11.303 0.029 -10.040 1.00 86.94 84 ALA A CA 1
ATOM 700 C C . ALA A 1 84 ? 11.622 -0.330 -8.577 1.00 86.94 84 ALA A C 1
ATOM 702 O O . ALA A 1 84 ? 10.717 -0.687 -7.821 1.00 86.94 84 ALA A O 1
ATOM 703 N N . ILE A 1 85 ? 12.876 -0.149 -8.145 1.00 88.69 85 ILE A N 1
ATOM 704 C CA . ILE A 1 85 ? 13.299 -0.375 -6.753 1.00 88.69 85 ILE A CA 1
ATOM 705 C C . ILE A 1 85 ? 12.564 0.574 -5.801 1.00 88.69 85 ILE A C 1
ATOM 707 O O . ILE A 1 85 ? 12.036 0.131 -4.780 1.00 88.69 85 ILE A O 1
ATOM 711 N N . ALA A 1 86 ? 12.483 1.865 -6.136 1.00 88.38 86 ALA A N 1
ATOM 712 C CA . ALA A 1 86 ? 11.768 2.848 -5.324 1.00 88.38 86 ALA A CA 1
ATOM 713 C C . ALA A 1 86 ? 10.282 2.483 -5.182 1.00 88.38 86 ALA A C 1
ATOM 715 O O . ALA A 1 86 ? 9.733 2.494 -4.080 1.00 88.38 86 ALA A O 1
ATOM 716 N N . THR A 1 87 ? 9.639 2.092 -6.281 1.00 87.81 87 THR A N 1
ATOM 717 C CA . THR A 1 87 ? 8.233 1.675 -6.286 1.00 87.81 87 THR A CA 1
ATOM 718 C C . THR A 1 87 ? 8.016 0.441 -5.411 1.00 87.81 87 THR A C 1
ATOM 720 O O . THR A 1 87 ? 7.090 0.423 -4.597 1.00 87.81 87 THR A O 1
ATOM 723 N N . LEU A 1 88 ? 8.896 -0.560 -5.520 1.00 89.12 88 LEU A N 1
ATOM 724 C CA . LEU A 1 88 ? 8.847 -1.783 -4.719 1.00 89.12 88 LEU A CA 1
ATOM 725 C C . LEU A 1 88 ? 9.051 -1.490 -3.227 1.00 89.12 88 LEU A C 1
ATOM 727 O O . LEU A 1 88 ? 8.337 -2.045 -2.390 1.00 89.12 88 LEU A O 1
ATOM 731 N N . PHE A 1 89 ? 9.955 -0.569 -2.885 1.00 88.19 89 PHE A N 1
ATOM 732 C CA . PHE A 1 89 ? 10.159 -0.115 -1.510 1.00 88.19 89 PHE A CA 1
ATOM 733 C C . PHE A 1 89 ? 8.878 0.485 -0.912 1.00 88.19 89 PHE A C 1
ATOM 735 O O . PHE A 1 89 ? 8.450 0.067 0.165 1.00 88.19 89 PHE A O 1
ATOM 742 N N . PHE A 1 90 ? 8.204 1.394 -1.626 1.00 86.19 90 PHE A N 1
ATOM 743 C CA . PHE A 1 90 ? 6.950 1.985 -1.146 1.00 86.19 90 PHE A CA 1
ATOM 744 C C . PHE A 1 90 ? 5.810 0.965 -1.025 1.00 86.19 90 PHE A C 1
ATOM 746 O O . PHE A 1 90 ? 5.077 1.007 -0.038 1.00 86.19 90 PHE A O 1
ATOM 753 N N . LEU A 1 91 ? 5.680 0.014 -1.958 1.00 85.50 91 LEU A N 1
ATOM 754 C CA . LEU A 1 91 ? 4.690 -1.071 -1.851 1.00 85.50 91 LEU A CA 1
ATOM 755 C C . LEU A 1 91 ? 4.961 -1.960 -0.635 1.00 85.50 91 LEU A C 1
ATOM 757 O O . LEU A 1 91 ? 4.046 -2.314 0.107 1.00 85.50 91 LEU A O 1
ATOM 761 N N . THR A 1 92 ? 6.232 -2.261 -0.385 1.00 83.75 92 THR A N 1
ATOM 762 C CA . THR A 1 92 ? 6.657 -3.060 0.766 1.00 83.75 92 THR A CA 1
ATOM 763 C C . THR A 1 92 ? 6.353 -2.342 2.082 1.00 83.75 92 THR A C 1
ATOM 765 O O . THR A 1 92 ? 5.888 -2.973 3.031 1.00 83.75 92 THR A O 1
ATOM 768 N N . LEU A 1 93 ? 6.530 -1.016 2.145 1.00 82.44 93 LEU A N 1
ATOM 769 C CA . LEU A 1 93 ? 6.166 -0.218 3.321 1.00 82.44 93 LEU A CA 1
ATOM 770 C C . LEU A 1 93 ? 4.668 -0.271 3.644 1.00 82.44 93 LEU A C 1
ATOM 772 O O . LEU A 1 93 ? 4.321 -0.233 4.825 1.00 82.44 93 LEU A O 1
ATOM 776 N N . VAL A 1 94 ? 3.794 -0.394 2.637 1.00 80.00 94 VAL A N 1
ATOM 777 C CA . VAL A 1 94 ? 2.342 -0.572 2.839 1.00 80.00 94 VAL A CA 1
ATOM 778 C C . VAL A 1 94 ? 2.034 -1.919 3.509 1.00 80.00 94 VAL A C 1
ATOM 780 O O . VAL A 1 94 ? 1.147 -1.989 4.364 1.00 80.00 94 VAL A O 1
ATOM 783 N N . ILE A 1 95 ? 2.792 -2.968 3.173 1.00 77.06 95 ILE A N 1
ATOM 784 C CA . ILE A 1 95 ? 2.593 -4.339 3.672 1.00 77.06 95 ILE A CA 1
ATOM 785 C C . ILE A 1 95 ? 3.248 -4.552 5.052 1.00 77.06 95 ILE A C 1
ATOM 787 O O . ILE A 1 95 ? 2.630 -5.114 5.949 1.00 77.06 95 ILE A O 1
ATOM 791 N N . ILE A 1 96 ? 4.483 -4.081 5.268 1.00 69.38 96 ILE A N 1
ATOM 792 C CA . ILE A 1 96 ? 5.297 -4.432 6.451 1.00 69.38 96 ILE A CA 1
ATOM 793 C C . ILE A 1 96 ? 4.883 -3.723 7.750 1.00 69.38 96 ILE A C 1
ATOM 795 O O . ILE A 1 96 ? 5.291 -4.176 8.819 1.00 69.38 96 ILE A O 1
ATOM 799 N N . THR A 1 97 ? 4.076 -2.655 7.728 1.00 60.44 97 THR A N 1
ATOM 800 C CA . THR A 1 97 ? 3.815 -1.776 8.901 1.00 60.44 97 THR A CA 1
ATOM 801 C C . THR A 1 97 ? 3.129 -2.441 10.123 1.00 60.44 97 THR A C 1
ATOM 803 O O . THR A 1 97 ? 2.629 -1.755 11.009 1.00 60.44 97 THR A O 1
ATOM 806 N N . GLU A 1 98 ? 3.081 -3.767 10.195 1.00 52.91 98 GLU A N 1
ATOM 807 C CA . GLU A 1 98 ? 2.101 -4.561 10.925 1.00 52.91 98 GLU A CA 1
ATOM 808 C C . GLU A 1 98 ? 2.642 -5.511 11.990 1.00 52.91 98 GLU A C 1
ATOM 810 O O . GLU A 1 98 ? 1.909 -5.805 12.931 1.00 52.91 98 GLU A O 1
ATOM 815 N N . LYS A 1 99 ? 3.904 -5.962 11.940 1.00 50.22 99 LYS A N 1
ATOM 816 C CA . LYS A 1 99 ? 4.380 -6.958 12.927 1.00 50.22 99 LYS A CA 1
ATOM 817 C C . LYS A 1 99 ? 4.314 -6.493 14.395 1.00 50.22 99 LYS A C 1
ATOM 819 O O . LYS A 1 99 ? 4.447 -7.321 15.285 1.00 50.22 99 LYS A O 1
ATOM 824 N N . LYS A 1 100 ? 4.067 -5.205 14.662 1.00 45.91 100 LYS A N 1
ATOM 825 C CA . LYS A 1 100 ? 3.860 -4.648 16.010 1.00 45.91 100 LYS A CA 1
ATOM 826 C C . LYS A 1 100 ? 2.405 -4.617 16.502 1.00 45.91 100 LYS A C 1
ATOM 828 O O . LYS A 1 100 ? 2.192 -4.239 17.643 1.00 45.91 100 LYS A O 1
ATOM 833 N N . PHE A 1 101 ? 1.403 -4.970 15.693 1.00 45.34 101 PHE A N 1
ATOM 834 C CA . PHE A 1 101 ? -0.006 -4.773 16.076 1.00 45.34 101 PHE A CA 1
ATOM 835 C C . PHE A 1 101 ? -0.687 -6.002 16.681 1.00 45.34 101 PHE A C 1
ATOM 837 O O . PHE A 1 101 ? -1.580 -5.833 17.508 1.00 45.34 101 PHE A O 1
ATOM 844 N N . HIS A 1 102 ? -0.241 -7.221 16.362 1.00 42.00 102 HIS A N 1
ATOM 845 C CA . HIS A 1 102 ? -0.721 -8.407 17.080 1.00 42.00 102 HIS A CA 1
ATOM 846 C C . HIS A 1 102 ? -0.249 -8.450 18.538 1.00 42.00 102 HIS A C 1
ATOM 848 O O . HIS A 1 102 ? -0.985 -8.958 19.374 1.00 42.00 102 HIS A O 1
ATOM 854 N N . SER A 1 103 ? 0.905 -7.853 18.864 1.00 38.66 103 SER A N 1
ATOM 855 C CA . SER A 1 103 ? 1.357 -7.733 20.257 1.00 38.66 103 SER A CA 1
ATOM 856 C C . SER A 1 103 ? 0.586 -6.661 21.032 1.00 38.66 103 SER A C 1
ATOM 858 O O . SER A 1 103 ? 0.258 -6.875 22.186 1.00 38.66 103 SER A O 1
ATOM 860 N N . ILE A 1 104 ? 0.192 -5.548 20.396 1.00 42.59 104 ILE A N 1
ATOM 861 C CA . ILE A 1 104 ? -0.630 -4.509 21.055 1.00 42.59 104 ILE A CA 1
ATOM 862 C C . ILE A 1 104 ? -2.055 -5.013 21.344 1.00 42.59 104 ILE A C 1
ATOM 864 O O . ILE A 1 104 ? -2.692 -4.551 22.286 1.00 42.59 104 ILE A O 1
ATOM 868 N N . PHE A 1 105 ? -2.556 -5.973 20.558 1.00 42.00 105 PHE A N 1
ATOM 869 C CA . PHE A 1 105 ? -3.886 -6.562 20.750 1.00 42.00 105 PHE A CA 1
ATOM 870 C C . PHE A 1 105 ? -4.003 -7.419 22.027 1.00 42.00 105 PHE A C 1
ATOM 872 O O . PHE A 1 105 ? -5.120 -7.725 22.430 1.00 42.00 105 PHE A O 1
ATOM 879 N N . PHE A 1 106 ? -2.876 -7.787 22.651 1.00 38.22 106 PHE A N 1
ATOM 880 C CA . PHE A 1 106 ? -2.817 -8.673 23.820 1.00 38.22 106 PHE A CA 1
ATOM 881 C C . PHE A 1 106 ? -1.777 -8.263 24.882 1.00 38.22 106 PHE A C 1
ATOM 883 O O . PHE A 1 106 ? -1.564 -9.016 25.824 1.00 38.22 106 PHE A O 1
ATOM 890 N N . ASP A 1 107 ? -1.131 -7.096 24.770 1.00 37.91 107 ASP A N 1
ATOM 891 C CA . ASP A 1 107 ? -0.157 -6.637 25.772 1.00 37.91 107 ASP A CA 1
ATOM 892 C C . ASP A 1 107 ? -0.888 -6.203 27.058 1.00 37.91 107 ASP A C 1
ATOM 894 O O . ASP A 1 107 ? -1.426 -5.090 27.135 1.00 37.91 107 ASP A O 1
ATOM 898 N N . ASP A 1 108 ? -0.933 -7.135 28.022 1.00 43.69 108 ASP A N 1
ATOM 899 C CA . ASP A 1 108 ? -0.886 -7.049 29.500 1.00 43.69 108 ASP A CA 1
ATOM 900 C C . ASP A 1 108 ? -1.799 -6.067 30.267 1.00 43.69 108 ASP A C 1
ATOM 902 O O . ASP A 1 108 ? -1.891 -6.114 31.496 1.00 43.69 108 ASP A O 1
ATOM 906 N N . SER A 1 109 ? -2.504 -5.174 29.581 1.00 41.44 109 SER A N 1
ATOM 907 C CA . SER A 1 109 ? -3.331 -4.113 30.169 1.00 41.44 109 SER A CA 1
ATOM 908 C C . SER A 1 109 ? -4.813 -4.483 30.248 1.00 41.44 109 SER A C 1
ATOM 910 O O . SER A 1 109 ? -5.530 -3.943 31.093 1.00 41.44 109 SER A O 1
ATOM 912 N N . LEU A 1 110 ? -5.253 -5.428 29.408 1.00 43.88 110 LEU A N 1
ATOM 913 C CA . LEU A 1 110 ? -6.604 -5.996 29.397 1.00 43.88 110 LEU A CA 1
ATOM 914 C C . LEU A 1 110 ? -6.799 -7.028 30.517 1.00 43.88 110 LEU A C 1
ATOM 916 O O . LEU A 1 110 ? -7.869 -7.093 31.107 1.00 43.88 110 LEU A O 1
ATOM 920 N N . GLU A 1 111 ? -5.764 -7.781 30.887 1.00 44.12 111 GLU A N 1
ATOM 921 C CA . GLU A 1 111 ? -5.898 -8.795 31.942 1.00 44.12 111 GLU A CA 1
ATOM 922 C C . GLU A 1 111 ? -5.933 -8.179 33.355 1.00 44.12 111 GLU A C 1
ATOM 924 O O . GLU A 1 111 ? -6.508 -8.754 34.272 1.00 44.12 111 GLU A O 1
ATOM 929 N N . LYS A 1 112 ? -5.383 -6.967 33.541 1.00 43.72 112 LYS A N 1
ATOM 930 C CA . LYS A 1 112 ? -5.210 -6.360 34.875 1.00 43.72 112 LYS A CA 1
ATOM 931 C C . LYS A 1 112 ? -6.254 -5.325 35.303 1.00 43.72 112 LYS A C 1
ATOM 933 O O . LYS A 1 112 ? -6.261 -4.967 36.474 1.00 43.72 112 LYS A O 1
ATOM 938 N N . ASN A 1 113 ? -7.110 -4.819 34.409 1.00 45.50 113 ASN A N 1
ATOM 939 C CA . ASN A 1 113 ? -7.975 -3.666 34.734 1.00 45.50 113 ASN A CA 1
ATOM 940 C C . ASN A 1 113 ? -9.485 -3.873 34.559 1.00 45.50 113 ASN A C 1
ATOM 942 O O . ASN A 1 113 ? -10.246 -3.026 35.028 1.00 45.50 113 ASN A O 1
ATOM 946 N N . PHE A 1 114 ? -9.928 -4.963 33.927 1.00 44.84 114 PHE A N 1
ATOM 947 C CA . PHE A 1 114 ? -11.362 -5.257 33.779 1.00 44.84 114 PHE A CA 1
ATOM 948 C C . PHE A 1 114 ? -11.945 -6.072 34.943 1.00 44.84 114 PHE A C 1
ATOM 950 O O . PHE A 1 114 ? -13.157 -6.102 35.106 1.00 44.84 114 PHE A O 1
ATOM 957 N N . LEU A 1 115 ? -11.092 -6.669 35.781 1.00 43.06 115 LEU A N 1
ATOM 958 C CA . LEU A 1 115 ? -11.465 -7.436 36.971 1.00 43.06 115 LEU A CA 1
ATOM 959 C C . LEU A 1 115 ? -10.885 -6.749 38.215 1.00 43.06 115 LEU A C 1
ATOM 961 O O . LEU A 1 115 ? -9.884 -7.188 38.770 1.00 43.06 115 LEU A O 1
ATOM 965 N N . THR A 1 116 ? -11.458 -5.616 38.614 1.00 44.72 116 THR A N 1
ATOM 966 C CA . THR A 1 116 ? -11.278 -5.124 39.992 1.00 44.72 116 THR A CA 1
ATOM 967 C C . THR A 1 116 ? -12.615 -5.293 40.692 1.00 44.72 116 THR A C 1
ATOM 969 O O . THR A 1 116 ? -13.629 -5.008 40.066 1.00 44.72 116 THR A O 1
ATOM 972 N N . ASP A 1 117 ? -12.584 -5.785 41.932 1.00 43.44 117 ASP A N 1
ATOM 973 C CA . ASP A 1 117 ? -13.675 -6.393 42.722 1.00 43.44 117 ASP A CA 1
ATOM 974 C C . ASP A 1 117 ? -14.954 -5.549 42.948 1.00 43.44 117 ASP A C 1
ATOM 976 O O . ASP A 1 117 ? -15.859 -5.986 43.651 1.00 43.44 117 ASP A O 1
ATOM 980 N N . ASP A 1 118 ? -15.071 -4.383 42.311 1.00 42.75 118 ASP A N 1
ATOM 981 C CA . ASP A 1 118 ? -16.273 -3.554 42.262 1.00 42.75 118 ASP A CA 1
ATOM 982 C C . ASP A 1 118 ? -16.827 -3.584 40.823 1.00 42.75 118 ASP A C 1
ATOM 984 O O . ASP A 1 118 ? -16.242 -3.007 39.903 1.00 42.75 118 ASP A O 1
ATOM 988 N N . GLU A 1 119 ? -17.950 -4.283 40.633 1.00 50.47 119 GLU A N 1
ATOM 989 C CA . GLU A 1 119 ? -18.537 -4.794 39.374 1.00 50.47 119 GLU A CA 1
ATOM 990 C C . GLU A 1 119 ? -18.805 -3.795 38.225 1.00 50.47 119 GLU A C 1
ATOM 992 O O . GLU A 1 119 ? -19.364 -4.174 37.198 1.00 50.47 119 GLU A O 1
ATOM 997 N N . ILE A 1 120 ? -18.401 -2.527 38.310 1.00 48.06 120 ILE A N 1
ATOM 998 C CA . ILE A 1 120 ? -18.595 -1.547 37.233 1.00 48.06 120 ILE A CA 1
ATOM 999 C C . ILE A 1 120 ? -17.386 -0.605 37.155 1.00 48.06 120 ILE A C 1
ATOM 1001 O O . ILE A 1 120 ? -17.502 0.608 37.343 1.00 48.06 120 ILE A O 1
ATOM 1005 N N . LYS A 1 121 ? -16.201 -1.125 36.800 1.00 49.31 121 LYS A N 1
ATOM 1006 C CA . LYS A 1 121 ? -15.251 -0.282 36.054 1.00 49.31 121 LYS A CA 1
ATOM 1007 C C . LYS A 1 121 ? -15.753 -0.198 34.614 1.00 49.31 121 LYS A C 1
ATOM 1009 O O . LYS A 1 121 ? -15.833 -1.208 33.919 1.00 49.31 121 LYS A O 1
ATOM 1014 N N . PRO A 1 122 ? -16.217 0.989 34.208 1.00 61.00 122 PRO A N 1
ATOM 1015 C CA . PRO A 1 122 ? -17.428 1.137 33.427 1.00 61.00 122 PRO A CA 1
ATOM 1016 C C . PRO A 1 122 ? -17.132 0.887 31.957 1.00 61.00 122 PRO A C 1
ATOM 1018 O O . PRO A 1 122 ? -16.032 1.167 31.486 1.00 61.00 122 PRO A O 1
ATOM 1021 N N . ILE A 1 123 ? -18.134 0.463 31.191 1.00 58.47 123 ILE A N 1
ATOM 1022 C CA . ILE A 1 123 ? -18.052 0.340 29.729 1.00 58.47 123 ILE A CA 1
ATOM 1023 C C . ILE A 1 123 ? -17.472 1.611 29.063 1.00 58.47 123 ILE A C 1
ATOM 1025 O O . ILE A 1 123 ? -16.853 1.525 28.010 1.00 58.47 123 ILE A O 1
ATOM 1029 N N . SER A 1 124 ? -17.543 2.778 29.714 1.00 57.66 124 SER A N 1
ATOM 1030 C CA . SER A 1 124 ? -16.764 3.978 29.366 1.00 57.66 124 SER A CA 1
ATOM 1031 C C . SER A 1 124 ? -15.264 3.715 29.123 1.00 57.66 124 SER A C 1
ATOM 1033 O O . SER A 1 124 ? -14.730 4.192 28.129 1.00 57.66 124 SER A O 1
ATOM 1035 N N . SER A 1 125 ? -14.578 2.933 29.961 1.00 63.38 125 SER A N 1
ATOM 1036 C CA . SER A 1 125 ? -13.163 2.583 29.765 1.00 63.38 125 SER A CA 1
ATOM 1037 C C . SER A 1 125 ? -12.947 1.652 28.567 1.00 63.38 125 SER A C 1
ATOM 1039 O O . SER A 1 125 ? -11.927 1.758 27.884 1.00 63.38 125 SER A O 1
ATOM 1041 N N . VAL A 1 126 ? -13.916 0.775 28.278 1.00 65.31 126 VAL A N 1
ATOM 1042 C CA . VAL A 1 126 ? -13.924 -0.068 27.070 1.00 65.31 126 VAL A CA 1
ATOM 1043 C C . VAL A 1 126 ? -14.082 0.810 25.825 1.00 65.31 126 VAL A C 1
ATOM 1045 O O . VAL A 1 126 ? -13.309 0.684 24.878 1.00 65.31 126 VAL A O 1
ATOM 1048 N N . ILE A 1 127 ? -15.041 1.739 25.843 1.00 65.94 127 ILE A N 1
ATOM 1049 C CA . ILE A 1 127 ? -15.316 2.675 24.745 1.00 65.94 127 ILE A CA 1
ATOM 1050 C C . ILE A 1 127 ? -14.089 3.555 24.469 1.00 65.94 127 ILE A C 1
ATOM 1052 O O . ILE A 1 127 ? -13.645 3.631 23.324 1.00 65.94 127 ILE A O 1
ATOM 1056 N N . ASP A 1 128 ? -13.471 4.133 25.502 1.00 69.12 128 ASP A N 1
ATOM 1057 C CA . ASP A 1 128 ? -12.248 4.937 25.374 1.00 69.12 128 ASP A CA 1
ATOM 1058 C C . ASP A 1 128 ? -11.082 4.140 24.768 1.00 69.12 128 ASP A C 1
ATOM 1060 O O . ASP A 1 128 ? -10.286 4.669 23.982 1.00 69.12 128 ASP A O 1
ATOM 1064 N N . TYR A 1 129 ? -10.956 2.859 25.126 1.00 68.69 129 TYR A N 1
ATOM 1065 C CA . TYR A 1 129 ? -9.947 1.970 24.554 1.00 68.69 129 TYR A CA 1
ATOM 1066 C C . TYR A 1 129 ? -10.189 1.732 23.058 1.00 68.69 129 TYR A C 1
ATOM 1068 O O . TYR A 1 129 ? -9.259 1.867 22.250 1.00 68.69 129 TYR A O 1
ATOM 1076 N N . TYR A 1 130 ? -11.431 1.436 22.667 1.00 65.38 130 TYR A N 1
ATOM 1077 C CA . TYR A 1 130 ? -11.799 1.263 21.261 1.00 65.38 130 TYR A CA 1
ATOM 1078 C C . TYR A 1 130 ? -11.612 2.553 20.459 1.00 65.38 130 TYR A C 1
ATOM 1080 O O . TYR A 1 130 ? -11.061 2.508 19.357 1.00 65.38 130 TYR A O 1
ATOM 1088 N N . GLU A 1 131 ? -11.973 3.711 21.015 1.00 71.00 131 GLU A N 1
ATOM 1089 C CA . GLU A 1 131 ? -11.799 5.007 20.356 1.00 71.00 131 GLU A CA 1
ATOM 1090 C C . GLU A 1 131 ? -10.312 5.327 20.122 1.00 71.00 131 GLU A C 1
ATOM 1092 O O . GLU A 1 131 ? -9.908 5.704 19.014 1.00 71.00 131 GLU A O 1
ATOM 1097 N N . LYS A 1 132 ? -9.462 5.136 21.142 1.00 73.44 132 LYS A N 1
ATOM 1098 C CA . LYS A 1 132 ? -8.004 5.314 21.015 1.00 73.44 132 LYS A CA 1
ATOM 1099 C C . LYS A 1 132 ? -7.423 4.375 19.966 1.00 73.44 132 LYS A C 1
ATOM 1101 O O . LYS A 1 132 ? -6.628 4.807 19.129 1.00 73.44 132 LYS A O 1
ATOM 1106 N N . THR A 1 133 ? -7.852 3.118 19.976 1.00 68.06 133 THR A N 1
ATOM 1107 C CA . THR A 1 133 ? -7.426 2.115 19.000 1.00 68.06 133 THR A CA 1
ATOM 1108 C C . THR A 1 133 ? -7.834 2.530 17.587 1.00 68.06 133 THR A C 1
ATOM 1110 O O . THR A 1 133 ? -6.983 2.588 16.699 1.00 68.06 133 THR A O 1
ATOM 1113 N N . CYS A 1 134 ? -9.086 2.943 17.382 1.00 70.25 134 CYS A N 1
ATOM 1114 C CA . CYS A 1 134 ? -9.584 3.423 16.093 1.00 70.25 134 CYS A CA 1
ATOM 1115 C C . CYS A 1 134 ? -8.778 4.627 15.569 1.00 70.25 134 CYS A C 1
ATOM 1117 O O . CYS A 1 134 ? -8.359 4.643 14.409 1.00 70.25 134 CYS A O 1
ATOM 1119 N N . LYS A 1 135 ? -8.439 5.598 16.431 1.00 75.38 135 LYS A N 1
ATOM 1120 C CA . LYS A 1 135 ? -7.568 6.736 16.066 1.00 75.38 135 LYS A CA 1
ATOM 1121 C C . LYS A 1 135 ? -6.192 6.285 15.568 1.00 75.38 135 LYS A C 1
ATOM 1123 O O . LYS A 1 135 ? -5.679 6.841 14.591 1.00 75.38 135 LYS A O 1
ATOM 1128 N N . VAL A 1 136 ? -5.594 5.278 16.207 1.00 76.44 136 VAL A N 1
ATOM 1129 C CA . VAL A 1 136 ? -4.307 4.707 15.778 1.00 76.44 136 VAL A CA 1
ATOM 1130 C C . VAL A 1 136 ? -4.444 4.012 14.421 1.00 76.44 136 VAL A C 1
ATOM 1132 O O . VAL A 1 136 ? -3.639 4.290 13.526 1.00 76.44 136 VAL A O 1
ATOM 1135 N N . TYR A 1 137 ? -5.477 3.182 14.232 1.00 72.38 137 TYR A N 1
ATOM 1136 C CA . TYR A 1 137 ? -5.759 2.520 12.952 1.00 72.38 137 TYR A CA 1
ATOM 1137 C C . TYR A 1 137 ? -5.954 3.533 11.824 1.00 72.38 137 TYR A C 1
ATOM 1139 O O . TYR A 1 137 ? -5.280 3.439 10.800 1.00 72.38 137 TYR A O 1
ATOM 1147 N N . LYS A 1 138 ? -6.772 4.566 12.042 1.00 76.56 138 LYS A N 1
ATOM 1148 C CA . LYS A 1 138 ? -7.029 5.624 11.059 1.00 76.56 138 LYS A CA 1
ATOM 1149 C C . LYS A 1 138 ?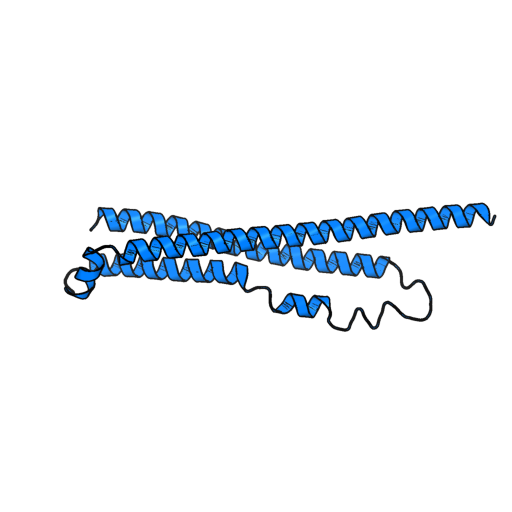 -5.747 6.344 10.643 1.00 76.56 138 LYS A C 1
ATOM 1151 O O . LYS A 1 138 ? -5.488 6.513 9.452 1.00 76.56 138 LYS A O 1
ATOM 1156 N N . LYS A 1 139 ? -4.898 6.724 11.606 1.00 81.06 139 LYS A N 1
ATOM 1157 C CA . LYS A 1 139 ? -3.604 7.371 11.326 1.00 81.06 139 LYS A CA 1
ATOM 1158 C C . LYS A 1 139 ? -2.667 6.449 10.541 1.00 81.06 139 LYS A C 1
ATOM 1160 O O . LYS A 1 139 ? -1.947 6.915 9.658 1.00 81.06 139 LYS A O 1
ATOM 1165 N N . ASN A 1 140 ? -2.658 5.153 10.847 1.00 78.38 140 ASN A N 1
ATOM 1166 C CA . ASN A 1 140 ? -1.828 4.185 10.135 1.00 78.38 140 ASN A CA 1
ATOM 1167 C C . ASN A 1 140 ? -2.340 3.936 8.709 1.00 78.38 140 ASN A C 1
ATOM 1169 O O . ASN A 1 140 ? -1.561 3.983 7.760 1.00 78.38 140 ASN A O 1
ATOM 1173 N N . ASN A 1 141 ? -3.652 3.769 8.542 1.00 79.62 141 ASN A N 1
ATOM 1174 C CA . ASN A 1 141 ? -4.306 3.625 7.244 1.00 79.62 141 ASN A CA 1
ATOM 1175 C C . ASN A 1 141 ? -4.064 4.851 6.354 1.00 79.62 141 ASN A C 1
ATOM 1177 O O . ASN A 1 141 ? -3.771 4.695 5.172 1.00 79.62 141 ASN A O 1
ATOM 1181 N N . GLN A 1 142 ? -4.078 6.065 6.915 1.00 82.94 142 GLN A N 1
ATOM 1182 C CA . GLN A 1 142 ? -3.701 7.282 6.187 1.00 82.94 142 GLN A CA 1
ATOM 1183 C C . GLN A 1 142 ? -2.246 7.250 5.700 1.00 82.94 142 GLN A C 1
ATOM 1185 O O . GLN A 1 142 ? -1.982 7.589 4.548 1.00 82.94 142 GLN A O 1
ATOM 1190 N N . LYS A 1 143 ? -1.298 6.805 6.537 1.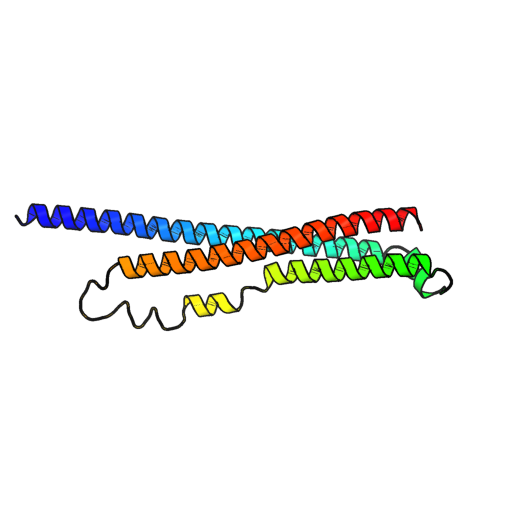00 83.25 143 LYS A N 1
ATOM 1191 C CA . LYS A 1 143 ? 0.105 6.638 6.118 1.00 83.25 143 LYS A CA 1
ATOM 1192 C C . LYS A 1 143 ? 0.248 5.590 5.014 1.00 83.25 143 LYS A C 1
ATOM 1194 O O . LYS A 1 143 ? 0.931 5.842 4.027 1.00 83.25 143 LYS A O 1
ATOM 1199 N N . LYS A 1 144 ? -0.424 4.442 5.147 1.00 81.88 144 LYS A N 1
ATOM 1200 C CA . LYS A 1 144 ? -0.446 3.390 4.118 1.00 81.88 144 LYS A CA 1
ATOM 1201 C C . LYS A 1 144 ? -1.020 3.909 2.800 1.00 81.88 144 LYS A C 1
ATOM 1203 O O . LYS A 1 144 ? -0.413 3.705 1.756 1.00 81.88 144 LYS A O 1
ATOM 1208 N N . ALA A 1 145 ? -2.137 4.633 2.847 1.00 83.81 145 ALA A N 1
ATOM 1209 C CA . ALA A 1 145 ? -2.734 5.254 1.669 1.00 83.81 145 ALA A CA 1
ATOM 1210 C C . ALA A 1 145 ? -1.786 6.272 1.011 1.00 83.81 145 ALA A C 1
ATOM 1212 O O . ALA A 1 145 ? -1.679 6.310 -0.211 1.00 83.81 145 ALA A O 1
ATOM 1213 N N . PHE A 1 146 ? -1.045 7.048 1.806 1.00 86.44 146 PHE A N 1
ATOM 1214 C CA . PHE A 1 146 ? -0.032 7.971 1.296 1.00 86.44 146 PHE A CA 1
ATOM 1215 C C . PHE A 1 146 ? 1.104 7.242 0.562 1.00 86.44 146 PHE A C 1
ATOM 1217 O O . PHE A 1 146 ? 1.426 7.600 -0.571 1.00 86.44 146 PHE A O 1
ATOM 1224 N N . TYR A 1 147 ? 1.669 6.183 1.152 1.00 84.75 147 TYR A N 1
ATOM 1225 C CA . TYR A 1 147 ? 2.702 5.374 0.491 1.00 84.75 147 TYR A CA 1
ATOM 1226 C C . TYR A 1 147 ? 2.182 4.672 -0.766 1.00 84.75 147 TYR A C 1
ATOM 1228 O O . TYR A 1 147 ? 2.890 4.622 -1.771 1.00 84.75 147 TYR A O 1
ATOM 1236 N N . LEU A 1 148 ? 0.936 4.188 -0.742 1.00 85.94 148 LEU A N 1
ATOM 1237 C CA . LEU A 1 148 ? 0.290 3.601 -1.912 1.00 85.94 148 LEU A CA 1
ATOM 1238 C C . LEU A 1 148 ? 0.139 4.633 -3.039 1.00 85.94 148 LEU A C 1
ATOM 1240 O O . LEU A 1 148 ? 0.465 4.330 -4.180 1.00 85.94 148 LEU A O 1
ATOM 1244 N N . ASN A 1 149 ? -0.284 5.861 -2.731 1.00 87.06 149 ASN A N 1
ATOM 1245 C CA . ASN A 1 149 ? -0.399 6.930 -3.726 1.00 87.06 149 ASN A CA 1
ATOM 1246 C C . ASN A 1 149 ? 0.957 7.307 -4.336 1.00 87.06 149 ASN A C 1
ATOM 1248 O O . ASN A 1 149 ? 1.050 7.467 -5.552 1.00 87.06 149 ASN A O 1
ATOM 1252 N N . ILE A 1 150 ? 2.012 7.407 -3.520 1.00 87.25 150 ILE A N 1
ATOM 1253 C CA . ILE A 1 150 ? 3.375 7.637 -4.025 1.00 87.25 150 ILE A CA 1
ATOM 1254 C C . ILE A 1 150 ? 3.796 6.494 -4.948 1.00 87.25 150 ILE A C 1
ATOM 1256 O O . ILE A 1 150 ? 4.293 6.742 -6.043 1.00 87.25 150 ILE A O 1
ATOM 1260 N N . SER A 1 151 ? 3.570 5.247 -4.532 1.00 85.88 151 SER A N 1
ATOM 1261 C CA . SER A 1 151 ? 3.890 4.079 -5.350 1.00 85.88 151 SER A CA 1
ATOM 1262 C C . SER A 1 151 ? 3.134 4.075 -6.682 1.00 85.88 151 SER A C 1
ATOM 1264 O O . SER A 1 151 ? 3.730 3.794 -7.717 1.00 85.88 151 SER A O 1
ATOM 1266 N N . LEU A 1 152 ? 1.847 4.430 -6.690 1.00 86.12 152 LEU A N 1
ATOM 1267 C CA . LEU A 1 152 ? 1.056 4.532 -7.919 1.00 86.12 152 LEU A CA 1
ATOM 1268 C C . LEU A 1 152 ? 1.607 5.605 -8.863 1.00 86.12 152 LEU A C 1
ATOM 1270 O O . LEU A 1 152 ? 1.712 5.366 -10.065 1.00 86.12 152 LEU A O 1
ATOM 1274 N N . LEU A 1 153 ? 2.005 6.759 -8.326 1.00 87.69 153 LEU A N 1
ATOM 1275 C CA . LEU A 1 153 ? 2.618 7.828 -9.112 1.00 87.69 153 LEU A CA 1
ATOM 1276 C C . LEU A 1 153 ? 3.978 7.401 -9.682 1.00 87.69 153 LEU A C 1
ATOM 1278 O O . LEU A 1 153 ? 4.247 7.637 -10.858 1.00 87.69 153 LEU A O 1
ATOM 1282 N N . LEU A 1 154 ? 4.809 6.721 -8.888 1.00 86.81 154 LEU A N 1
ATOM 1283 C CA . LEU A 1 154 ? 6.077 6.156 -9.357 1.00 86.81 154 LEU A CA 1
ATOM 1284 C C . LEU A 1 154 ? 5.863 5.092 -10.439 1.00 86.81 154 LEU A C 1
ATOM 1286 O O . LEU A 1 154 ? 6.580 5.105 -11.435 1.00 86.81 154 LEU A O 1
ATOM 1290 N N . ASN A 1 155 ? 4.850 4.232 -10.295 1.00 85.12 155 ASN A N 1
ATOM 1291 C CA . ASN A 1 155 ? 4.459 3.269 -11.326 1.00 85.12 155 ASN A CA 1
ATOM 1292 C C . ASN A 1 155 ? 4.046 3.969 -12.627 1.00 85.12 155 ASN A C 1
ATOM 1294 O O . ASN A 1 155 ? 4.456 3.549 -13.704 1.00 85.12 155 ASN A O 1
ATOM 1298 N N . LEU A 1 156 ? 3.276 5.057 -12.551 1.00 87.38 156 LEU A N 1
ATOM 1299 C CA . LEU A 1 156 ? 2.886 5.826 -13.735 1.00 87.38 156 LEU A CA 1
ATOM 1300 C C . LEU A 1 156 ? 4.108 6.438 -14.435 1.00 87.38 156 LEU A C 1
ATOM 1302 O O . LEU A 1 156 ? 4.232 6.339 -15.655 1.00 87.38 156 LEU A O 1
ATOM 1306 N N . ILE A 1 157 ? 5.039 7.014 -13.670 1.00 88.00 157 ILE A N 1
ATOM 1307 C CA . ILE A 1 157 ? 6.304 7.535 -14.207 1.00 88.00 157 ILE A CA 1
ATOM 1308 C C . ILE A 1 157 ? 7.119 6.404 -14.845 1.00 88.00 157 ILE A C 1
ATOM 1310 O O . ILE A 1 157 ? 7.594 6.556 -15.969 1.00 88.00 157 ILE A O 1
ATOM 1314 N N . LEU A 1 158 ? 7.240 5.258 -14.171 1.00 87.31 158 LEU A N 1
ATOM 1315 C CA . LEU A 1 158 ? 7.922 4.071 -14.685 1.00 87.31 158 LEU A CA 1
ATOM 1316 C C . LEU A 1 158 ? 7.337 3.644 -16.038 1.00 87.31 158 LEU A C 1
ATOM 1318 O O . LEU A 1 158 ? 8.091 3.448 -16.985 1.00 87.31 158 LEU A O 1
ATOM 1322 N N . PHE A 1 159 ? 6.009 3.583 -16.167 1.00 84.69 159 PHE A N 1
ATOM 1323 C CA . PHE A 1 159 ? 5.339 3.271 -17.433 1.00 84.69 159 PHE A CA 1
ATOM 1324 C C . PHE A 1 159 ? 5.695 4.253 -18.555 1.00 84.69 159 PHE A C 1
ATOM 1326 O O . PHE A 1 159 ? 5.976 3.824 -19.674 1.00 84.69 159 PHE A O 1
ATOM 1333 N N . ILE A 1 160 ? 5.735 5.557 -18.268 1.00 86.56 160 ILE A N 1
ATOM 1334 C CA . ILE A 1 160 ? 6.134 6.573 -19.254 1.00 86.56 160 ILE A CA 1
ATOM 1335 C C . ILE A 1 160 ? 7.582 6.345 -19.705 1.00 86.56 160 ILE A C 1
ATOM 1337 O O . ILE A 1 160 ? 7.860 6.345 -20.906 1.00 86.56 160 ILE A O 1
ATOM 1341 N N . PHE A 1 161 ? 8.498 6.098 -18.764 1.00 83.75 161 PHE A N 1
ATOM 1342 C CA . PHE A 1 161 ? 9.896 5.807 -19.084 1.00 83.75 161 PHE A CA 1
ATOM 1343 C C . PHE A 1 161 ? 10.057 4.513 -19.883 1.00 83.75 161 PHE A C 1
ATOM 1345 O O . PHE A 1 161 ? 10.904 4.463 -20.769 1.00 83.75 161 PHE A O 1
ATOM 1352 N N . LEU A 1 162 ? 9.235 3.493 -19.630 1.00 81.31 162 LEU A N 1
ATOM 1353 C CA . LEU A 1 162 ? 9.247 2.248 -20.400 1.00 81.31 162 LEU A CA 1
ATOM 1354 C C . LEU A 1 162 ? 8.792 2.447 -21.843 1.00 81.31 162 LEU A C 1
ATOM 1356 O O . LEU A 1 162 ? 9.419 1.918 -22.760 1.00 81.31 162 LEU A O 1
ATOM 1360 N N . ILE A 1 163 ? 7.734 3.233 -22.055 1.00 81.88 163 ILE A N 1
ATOM 1361 C CA . ILE A 1 163 ? 7.276 3.602 -23.400 1.00 81.88 163 ILE A CA 1
ATOM 1362 C C . ILE A 1 163 ? 8.380 4.375 -24.121 1.00 81.88 163 ILE A C 1
ATOM 1364 O O . ILE A 1 163 ? 8.715 4.053 -25.257 1.00 81.88 163 ILE A O 1
ATOM 1368 N N . PHE A 1 164 ? 8.985 5.354 -23.446 1.00 78.38 164 PHE A N 1
ATOM 1369 C CA . PHE A 1 164 ? 10.079 6.131 -24.015 1.00 78.38 164 PHE A CA 1
ATOM 1370 C C . PHE A 1 164 ? 11.277 5.244 -24.364 1.00 78.38 164 PHE A C 1
ATOM 1372 O O . PHE A 1 164 ? 11.784 5.309 -25.480 1.00 78.38 164 PHE A O 1
ATOM 1379 N N . PHE A 1 165 ? 11.688 4.361 -23.454 1.00 75.19 165 PHE A N 1
ATOM 1380 C CA . PHE A 1 165 ? 12.772 3.408 -23.681 1.00 75.19 165 PHE A CA 1
ATOM 1381 C C . PHE A 1 165 ? 12.506 2.526 -24.902 1.00 75.19 165 PHE A C 1
ATOM 1383 O O . PHE A 1 165 ? 13.387 2.395 -25.740 1.00 75.19 165 PHE A O 1
ATOM 1390 N N . ARG A 1 166 ? 11.281 2.013 -25.061 1.00 71.69 166 ARG A N 1
ATOM 1391 C CA . ARG A 1 166 ? 10.890 1.194 -26.218 1.00 71.69 166 ARG A CA 1
ATOM 1392 C C . ARG A 1 166 ? 10.829 1.961 -27.544 1.00 71.69 166 ARG A C 1
ATOM 1394 O O . ARG A 1 166 ? 10.974 1.349 -28.588 1.00 71.69 166 ARG A O 1
ATOM 1401 N N . ILE A 1 167 ? 10.559 3.266 -27.526 1.00 72.25 167 ILE A N 1
ATOM 1402 C CA . ILE A 1 167 ? 10.560 4.103 -28.741 1.00 72.25 167 ILE A CA 1
ATOM 1403 C C . ILE A 1 167 ? 11.988 4.508 -29.133 1.00 72.25 167 ILE A C 1
ATOM 1405 O O . ILE A 1 167 ? 12.273 4.717 -30.308 1.00 72.25 167 ILE A O 1
ATOM 1409 N N . THR A 1 168 ? 12.873 4.681 -28.148 1.00 64.62 168 THR A N 1
ATOM 1410 C CA . THR A 1 168 ? 14.220 5.237 -28.361 1.00 64.62 168 THR A CA 1
ATOM 1411 C C . THR A 1 168 ? 15.264 4.171 -28.716 1.00 64.62 168 THR A C 1
ATOM 1413 O O . THR A 1 168 ? 16.376 4.527 -29.111 1.00 64.62 168 THR A O 1
ATOM 1416 N N . LEU A 1 169 ? 14.926 2.894 -28.539 1.00 58.78 169 LEU A N 1
ATOM 1417 C CA . LEU A 1 169 ? 15.788 1.727 -28.699 1.00 58.78 169 LEU A CA 1
ATOM 1418 C C . LEU A 1 169 ? 15.265 0.852 -29.840 1.00 58.78 169 LEU A C 1
ATOM 1420 O O . LEU A 1 169 ? 16.107 0.452 -30.671 1.00 58.78 169 LEU A O 1
#

Secondary structure (DSSP, 8-state):
-HHHHHHHHHHHHHHHHHHHHHHHHHHHHHHHHHHHHHHHHHHHHHHHHHHHHHHHT-HHHHHHTT-TT-HHHHHHHHHHHHHHHHHHHHHHHHHHTTTTHHHHTTSSSHHHHS--SSS-S-HHHHHHHHHHHHHHHHHHHHHHHHHHHHHHHHHHHHHHHHHHHHHH-

pLDDT: mean 70.49, std 14.5, range [37.91, 89.44]

Foldseek 3Di:
DVVVVVVVVVVVVVVLVVLLVVLVVLVVVLVVLLVVLLVLLVVLVVVLVVVVVVVVPPVVVVVCVVDVPPVVLVVLVVVLVVLSVLLNVLSVCSNVVPPPPVCVVDPDPVVPPCDDPPNPPDSVVVSVVSVVVSVVSVVSSVVSVVSSVVSVVSVVVSVVSVVVSVVVD

Sequence (169 aa):
MESQDREFEQKVEKNLNYLLEMCVNELNHEREKKQSLENRASWGITLLGVIITVLFENPDLSRLFTYPILFKNYFLLSIIILLAIATLFFLTLVIITEKKFHSIFFDDSLEKNFLTDDEIKPISSVIDYYEKTCKVYKKNNQKKAFYLNISLLLNLILFIFLIFFRITL